Protein AF-A0A4R2J8W5-F1 (afdb_monomer_lite)

pLDDT: mean 81.78, std 15.82, range [38.53, 97.88]

Organism: NCBI:txid1213861

Radius of gyration: 22.5 Å; chains: 1; bounding box: 60×33×59 Å

Sequence (167 aa):
MAAKKSTPTNIDKRTSLSMDDLVGLESFDAALELMRTQGVDVVDITDVQDLLGDGFLFLQKDALVNIPMMLLDVKHTWSPSYDAPMVTVRAMTATHKRVKFVDFGTGIRSQLEMFEARAGRSPIGMVIPGLEASQYDVCNDCGRANCQDHADATVTRATTYRLKIGA

Foldseek 3Di:
DDDPDDDDDDPPDPPDDDPVLVVPDPDPVSVVVVCVVSVHDDDDPQRCCVPVNPNAAEDDQVVFAQFKKFWADWDWDADPVVRAIKIWTWIQTPVRHTHIYMDRDCAAVVVQVVCCVVVVDHSHRPIFSTKDKDKFWAFPVPRDGDDPPDPPTDIDIDIDIHGHDDD

Structure (mmCIF, N/CA/C/O backbone):
data_AF-A0A4R2J8W5-F1
#
_entry.id   AF-A0A4R2J8W5-F1
#
loop_
_atom_site.group_PDB
_atom_site.id
_atom_site.type_symbol
_atom_site.label_atom_id
_atom_site.label_alt_id
_atom_site.label_comp_id
_atom_site.label_asym_id
_atom_site.label_entity_id
_atom_site.label_seq_id
_atom_site.pdbx_PDB_ins_code
_atom_site.Cartn_x
_atom_site.Cartn_y
_atom_site.Cartn_z
_atom_site.occupancy
_atom_site.B_iso_or_equiv
_atom_site.auth_seq_id
_atom_site.auth_comp_id
_atom_site.auth_asym_id
_atom_site.auth_atom_id
_atom_site.pdbx_PDB_model_num
ATOM 1 N N . MET A 1 1 ? -32.823 3.880 22.185 1.00 46.78 1 MET A N 1
ATOM 2 C CA . MET A 1 1 ? -31.524 3.228 21.908 1.00 46.78 1 MET A CA 1
ATOM 3 C C . MET A 1 1 ? -30.520 3.760 22.916 1.00 46.78 1 MET A C 1
ATOM 5 O O . MET A 1 1 ? -30.283 4.959 22.934 1.00 46.78 1 MET A O 1
ATOM 9 N N . ALA A 1 2 ? -30.059 2.918 23.842 1.00 38.53 2 ALA A N 1
ATOM 10 C CA . ALA A 1 2 ? -29.204 3.339 24.948 1.00 38.53 2 ALA A CA 1
ATOM 11 C C . ALA A 1 2 ? -27.747 3.471 24.481 1.00 38.53 2 ALA A C 1
ATOM 13 O O . ALA A 1 2 ? -27.175 2.518 23.954 1.00 38.53 2 ALA A O 1
ATOM 14 N N . ALA A 1 3 ? -27.163 4.654 24.673 1.00 40.53 3 ALA A N 1
ATOM 15 C CA . ALA A 1 3 ? -25.745 4.901 24.457 1.00 40.53 3 ALA A CA 1
ATOM 16 C C . ALA A 1 3 ? -24.922 4.051 25.439 1.00 40.53 3 ALA A C 1
ATOM 18 O O . ALA A 1 3 ? -25.095 4.156 26.656 1.00 40.53 3 ALA A O 1
ATOM 19 N N . LYS A 1 4 ? -24.036 3.199 24.910 1.00 43.12 4 LYS A N 1
ATOM 20 C CA . LYS A 1 4 ? -23.029 2.494 25.708 1.00 43.12 4 LYS A CA 1
ATOM 21 C C . LYS A 1 4 ? -22.108 3.543 26.332 1.00 43.12 4 LYS A C 1
ATOM 23 O O . LYS A 1 4 ? -21.323 4.172 25.631 1.00 43.12 4 LYS A O 1
ATOM 28 N N . LYS A 1 5 ? -22.228 3.746 27.645 1.00 41.84 5 LYS A N 1
ATOM 29 C CA . LYS A 1 5 ? -21.245 4.493 28.434 1.00 41.84 5 LYS A CA 1
ATOM 30 C C . LYS A 1 5 ? -19.942 3.695 28.420 1.00 41.84 5 LYS A C 1
ATOM 32 O O . LYS A 1 5 ? -19.897 2.599 28.969 1.00 41.84 5 LYS A O 1
ATOM 37 N N . SER A 1 6 ? -18.917 4.227 27.763 1.00 44.78 6 SER A N 1
ATOM 38 C CA . SER A 1 6 ? -17.550 3.727 27.862 1.00 44.78 6 SER A CA 1
ATOM 39 C C . SER A 1 6 ? -17.050 3.980 29.281 1.00 44.78 6 SER A C 1
ATOM 41 O O . SER A 1 6 ? -16.922 5.130 29.706 1.00 44.78 6 SER A O 1
ATOM 43 N N . THR A 1 7 ? -16.822 2.909 30.031 1.00 42.62 7 THR A N 1
ATOM 44 C CA . THR A 1 7 ? -16.156 2.970 31.331 1.00 42.62 7 THR A CA 1
ATOM 45 C C . THR A 1 7 ? -14.751 3.553 31.134 1.00 42.62 7 THR A C 1
ATOM 47 O O . THR A 1 7 ? -14.051 3.095 30.231 1.00 42.62 7 THR A O 1
ATOM 50 N N . PRO A 1 8 ? -14.324 4.555 31.921 1.00 41.97 8 PRO A N 1
ATOM 51 C CA . PRO A 1 8 ? -12.968 5.076 31.833 1.00 41.97 8 PRO A CA 1
ATOM 52 C C . PRO A 1 8 ? -11.979 3.986 32.258 1.00 41.97 8 PRO A C 1
ATOM 54 O O . PRO A 1 8 ? -12.019 3.504 33.392 1.00 41.97 8 PRO A O 1
ATOM 57 N N . THR A 1 9 ? -11.117 3.573 31.330 1.00 44.97 9 THR A N 1
ATOM 58 C CA . THR A 1 9 ? -10.000 2.668 31.602 1.00 44.97 9 THR A CA 1
ATOM 59 C C . THR A 1 9 ? -9.078 3.338 32.614 1.00 44.97 9 THR A C 1
ATOM 61 O O . THR A 1 9 ? -8.647 4.472 32.425 1.00 44.97 9 THR A O 1
ATOM 64 N N . ASN A 1 10 ? -8.825 2.648 33.718 1.00 42.59 10 ASN A N 1
ATOM 65 C CA . ASN A 1 10 ? -8.013 3.118 34.830 1.00 42.59 10 ASN A CA 1
ATOM 66 C C . ASN A 1 10 ? -6.536 3.164 34.379 1.00 42.59 10 ASN A C 1
ATOM 68 O O . ASN A 1 10 ? -5.872 2.130 34.343 1.00 42.59 10 ASN A O 1
ATOM 72 N N . ILE A 1 11 ? -6.039 4.336 33.964 1.00 51.53 11 ILE A N 1
ATOM 73 C CA . ILE A 1 11 ? -4.669 4.551 33.447 1.00 51.53 11 ILE A CA 1
ATOM 74 C C . ILE A 1 11 ? -3.667 4.688 34.611 1.00 51.53 11 ILE A C 1
ATOM 76 O O . ILE A 1 11 ? -2.892 5.633 34.655 1.00 51.53 11 ILE A O 1
ATOM 80 N N . ASP A 1 12 ? -3.701 3.781 35.590 1.00 46.44 12 ASP A N 1
ATOM 81 C CA . ASP A 1 12 ? -2.852 3.888 36.792 1.00 46.44 12 ASP A CA 1
ATOM 82 C C . ASP A 1 12 ? -2.242 2.548 37.236 1.00 46.44 12 ASP A C 1
ATOM 84 O O . ASP A 1 12 ? -2.053 2.257 38.416 1.00 46.44 12 ASP A O 1
ATOM 88 N N . LYS A 1 13 ? -1.846 1.723 36.265 1.00 53.56 13 LYS A N 1
ATOM 89 C CA . LYS A 1 13 ? -0.785 0.731 36.468 1.00 53.56 13 LYS A CA 1
ATOM 90 C C . LYS A 1 13 ? 0.338 1.017 35.486 1.00 53.56 13 LYS A C 1
ATOM 92 O O . LYS A 1 13 ? 0.300 0.594 34.336 1.00 53.56 13 LYS A O 1
ATOM 97 N N . ARG A 1 14 ? 1.358 1.750 35.940 1.00 53.78 14 ARG A N 1
ATOM 98 C CA . ARG A 1 14 ? 2.657 1.735 35.264 1.00 53.78 14 ARG A CA 1
ATOM 99 C C . ARG A 1 14 ? 3.277 0.367 35.504 1.00 53.78 14 ARG A C 1
ATOM 101 O O . ARG A 1 14 ? 3.935 0.154 36.516 1.00 53.78 14 ARG A O 1
ATOM 108 N N . THR A 1 15 ? 3.043 -0.553 34.585 1.00 61.38 15 THR A N 1
ATOM 109 C CA . THR A 1 15 ? 3.808 -1.790 34.508 1.00 61.38 15 THR A CA 1
ATOM 110 C C . THR A 1 15 ? 5.224 -1.429 34.064 1.00 61.38 15 THR A C 1
ATOM 112 O O . THR A 1 15 ? 5.477 -1.228 32.879 1.00 61.38 15 THR A O 1
ATOM 115 N N . SER A 1 16 ? 6.143 -1.242 35.011 1.00 71.06 16 SER A N 1
ATOM 116 C CA . SER A 1 16 ? 7.559 -1.060 34.693 1.00 71.06 16 SER A CA 1
ATOM 117 C C . SER A 1 16 ? 8.225 -2.428 34.607 1.00 71.06 16 SER A C 1
ATOM 119 O O . SER A 1 16 ? 8.354 -3.103 35.626 1.00 71.06 16 SER A O 1
ATOM 121 N N . LEU A 1 17 ? 8.644 -2.823 33.407 1.00 79.19 17 LEU A N 1
ATOM 122 C CA . LEU A 1 17 ? 9.483 -4.005 33.213 1.00 79.19 17 LEU A CA 1
ATOM 123 C C . LEU A 1 17 ? 10.898 -3.682 33.693 1.00 79.19 17 LEU A C 1
ATOM 125 O O . LEU A 1 17 ? 11.438 -2.626 33.347 1.00 79.19 17 LEU A O 1
ATOM 129 N N . SER A 1 18 ? 11.486 -4.557 34.507 1.00 83.25 18 SER A N 1
ATOM 130 C CA . SER A 1 18 ? 12.888 -4.413 34.889 1.00 83.25 18 SER A CA 1
ATOM 131 C C . SER A 1 18 ? 13.794 -4.805 33.722 1.00 83.25 18 SER A C 1
ATOM 133 O O . SER A 1 18 ? 13.383 -5.511 32.801 1.00 83.25 18 SER A O 1
ATOM 135 N N . MET A 1 19 ? 15.047 -4.348 33.746 1.00 79.44 19 MET A N 1
ATOM 136 C CA . MET A 1 19 ? 15.993 -4.723 32.695 1.00 79.44 19 MET A CA 1
ATOM 137 C C . MET A 1 19 ? 16.304 -6.228 32.718 1.00 79.44 19 MET A C 1
ATOM 139 O O . MET A 1 19 ? 16.518 -6.817 31.662 1.00 79.44 19 MET A O 1
ATOM 143 N N . ASP A 1 20 ? 16.245 -6.857 33.893 1.00 84.31 20 ASP A N 1
ATOM 144 C CA . ASP A 1 20 ? 16.441 -8.300 34.051 1.00 84.31 20 ASP A CA 1
ATOM 145 C C . ASP A 1 20 ? 15.300 -9.099 33.398 1.00 84.31 20 ASP A C 1
ATOM 147 O O . ASP A 1 20 ? 15.562 -10.091 32.717 1.00 84.31 20 ASP A O 1
ATOM 151 N N . ASP A 1 21 ? 14.052 -8.620 33.507 1.00 81.75 21 ASP A N 1
ATOM 152 C CA . ASP A 1 21 ? 12.894 -9.232 32.833 1.00 81.75 21 ASP A CA 1
ATOM 153 C C . ASP A 1 21 ? 13.056 -9.214 31.307 1.00 81.75 21 ASP A C 1
ATOM 155 O O . ASP A 1 21 ? 12.656 -10.153 30.623 1.00 81.75 21 ASP A O 1
ATOM 159 N N . LEU A 1 22 ? 13.651 -8.144 30.769 1.00 83.69 22 LEU A N 1
ATOM 160 C CA . LEU A 1 22 ? 13.863 -7.971 29.332 1.00 83.69 22 LEU A CA 1
ATOM 161 C C . LEU A 1 22 ? 15.034 -8.805 28.807 1.00 83.69 22 LEU A C 1
ATOM 163 O O . LEU A 1 22 ? 14.952 -9.338 27.703 1.00 83.69 22 LEU A O 1
ATOM 167 N N . VAL A 1 23 ? 16.114 -8.930 29.583 1.00 86.75 23 VAL A N 1
ATOM 168 C CA . VAL A 1 23 ? 17.285 -9.747 29.219 1.00 86.75 23 VAL A CA 1
ATOM 169 C C . VAL A 1 23 ? 16.922 -11.234 29.139 1.00 86.75 23 VAL A C 1
ATOM 171 O O . VAL A 1 23 ? 17.507 -11.954 28.335 1.00 86.75 23 VAL A O 1
ATOM 174 N N . GLY A 1 24 ? 15.930 -11.687 29.912 1.00 81.38 24 GLY A N 1
ATOM 175 C CA . GLY A 1 24 ? 15.424 -13.064 29.881 1.00 81.38 24 GLY A CA 1
ATOM 176 C C . GLY A 1 24 ? 14.479 -13.402 28.718 1.00 81.38 24 GLY A C 1
ATOM 177 O O . GLY A 1 24 ? 14.008 -14.536 28.634 1.00 81.38 24 GLY A O 1
ATOM 178 N N . LEU A 1 25 ? 14.163 -12.456 27.826 1.00 87.94 25 LEU A N 1
ATOM 179 C CA . LEU A 1 25 ? 13.259 -12.699 26.699 1.00 87.94 25 LEU A CA 1
ATOM 180 C C . LEU A 1 25 ? 13.987 -13.370 25.530 1.00 87.94 25 LEU A C 1
ATOM 182 O O . LEU A 1 25 ? 14.552 -12.713 24.660 1.00 87.94 25 LEU A O 1
ATOM 186 N N . GLU A 1 26 ? 13.916 -14.696 25.480 1.00 89.38 26 GLU A N 1
ATOM 187 C CA . GLU A 1 26 ? 14.539 -15.496 24.414 1.00 89.38 26 GLU A CA 1
ATOM 188 C C . GLU A 1 26 ? 13.611 -15.754 23.214 1.00 89.38 26 GLU A C 1
ATOM 190 O O . GLU A 1 26 ? 14.048 -16.247 22.173 1.00 89.38 26 GLU A O 1
ATOM 195 N N . SER A 1 27 ? 12.316 -15.442 23.334 1.00 89.88 27 SER A N 1
ATOM 196 C CA . SER A 1 27 ? 11.330 -15.695 22.281 1.00 89.88 27 SER A CA 1
ATOM 197 C C . SER A 1 27 ? 10.121 -14.763 22.352 1.00 89.88 27 SER A C 1
ATOM 199 O O . SER A 1 27 ? 9.848 -14.117 23.365 1.00 89.88 27 SER A O 1
ATOM 201 N N . PHE A 1 28 ? 9.363 -14.722 21.255 1.00 87.44 28 PHE A N 1
ATOM 202 C CA . PHE A 1 28 ? 8.098 -13.993 21.191 1.00 87.44 28 PHE A CA 1
ATOM 203 C C . PHE A 1 28 ? 7.069 -14.532 22.196 1.00 87.44 28 PHE A C 1
ATOM 205 O O . PHE A 1 28 ? 6.410 -13.750 22.877 1.00 87.44 28 PHE A O 1
ATOM 212 N N . ASP A 1 29 ? 6.981 -15.856 22.347 1.00 88.75 29 ASP A N 1
ATOM 213 C CA . ASP A 1 29 ? 6.069 -16.484 23.306 1.00 88.75 29 ASP A CA 1
ATOM 214 C C . ASP A 1 29 ? 6.446 -16.144 24.754 1.00 88.75 29 ASP A C 1
ATOM 216 O O . ASP A 1 29 ? 5.563 -15.870 25.566 1.00 88.75 29 ASP A O 1
ATOM 220 N N . ALA A 1 30 ? 7.747 -16.069 25.068 1.00 88.44 30 ALA A N 1
ATOM 221 C CA . ALA A 1 30 ? 8.222 -15.618 26.377 1.00 88.44 30 ALA A CA 1
ATOM 222 C C . ALA A 1 30 ? 7.834 -14.155 26.649 1.00 88.44 30 ALA A C 1
ATOM 224 O O . ALA A 1 30 ? 7.416 -13.821 27.757 1.00 88.44 30 ALA A O 1
ATOM 225 N N . ALA A 1 31 ? 7.903 -13.291 25.632 1.00 87.94 31 ALA A N 1
ATOM 226 C CA . ALA A 1 31 ? 7.477 -11.898 25.749 1.00 87.94 31 ALA A CA 1
ATOM 227 C C . ALA A 1 31 ? 5.961 -11.775 25.959 1.00 87.94 31 ALA A C 1
ATOM 229 O O . ALA A 1 31 ? 5.523 -11.008 26.815 1.00 87.94 31 ALA A O 1
ATOM 230 N N . LEU A 1 32 ? 5.157 -12.552 25.225 1.00 87.00 32 LEU A N 1
ATOM 231 C CA . LEU A 1 32 ? 3.704 -12.594 25.410 1.00 87.00 32 LEU A CA 1
ATOM 232 C C . LEU A 1 32 ? 3.329 -13.061 26.814 1.00 87.00 32 LEU A C 1
ATOM 234 O O . LEU A 1 32 ? 2.451 -12.473 27.444 1.00 87.00 32 LEU A O 1
ATOM 238 N N . GLU A 1 33 ? 3.996 -14.098 27.312 1.00 86.56 33 GLU A N 1
ATOM 239 C CA . GLU A 1 33 ? 3.735 -14.622 28.646 1.00 86.56 33 GLU A CA 1
ATOM 240 C C . GLU A 1 33 ? 4.163 -13.631 29.735 1.00 86.56 33 GLU A C 1
ATOM 242 O O . GLU A 1 33 ? 3.406 -13.382 30.674 1.00 86.56 33 GLU A O 1
ATOM 247 N N . LEU A 1 34 ? 5.305 -12.954 29.567 1.00 88.38 34 LEU A N 1
ATOM 248 C CA . LEU A 1 34 ? 5.707 -11.854 30.444 1.00 88.38 34 LEU A CA 1
ATOM 249 C C . LEU A 1 34 ? 4.649 -10.738 30.460 1.00 88.38 34 LEU A C 1
ATOM 251 O O . LEU A 1 34 ? 4.259 -10.286 31.532 1.00 88.38 34 LEU A O 1
ATOM 255 N N . MET A 1 35 ? 4.112 -10.330 29.307 1.00 87.69 35 MET A N 1
ATOM 256 C CA . MET A 1 35 ? 3.066 -9.297 29.268 1.00 87.69 35 MET A CA 1
ATOM 257 C C . MET A 1 35 ? 1.785 -9.752 29.983 1.00 87.69 35 MET A C 1
ATOM 259 O O . MET A 1 35 ? 1.214 -8.992 30.769 1.00 87.69 35 MET A O 1
ATOM 263 N N . ARG A 1 36 ? 1.372 -11.013 29.796 1.00 84.19 36 ARG A N 1
ATOM 264 C CA . ARG A 1 36 ? 0.207 -11.591 30.489 1.00 84.19 36 ARG A CA 1
ATOM 265 C C . ARG A 1 36 ? 0.388 -11.638 32.002 1.00 84.19 36 ARG A C 1
ATOM 267 O O . ARG A 1 36 ? -0.524 -11.243 32.726 1.00 84.19 36 ARG A O 1
ATOM 274 N N . THR A 1 37 ? 1.548 -12.081 32.494 1.00 84.25 37 THR A N 1
ATOM 275 C CA . THR A 1 37 ? 1.834 -12.137 33.945 1.00 84.25 37 THR A CA 1
ATOM 276 C C . THR A 1 37 ? 1.811 -10.757 34.599 1.00 84.25 37 THR A C 1
ATOM 278 O O . THR A 1 37 ? 1.458 -10.629 35.771 1.00 84.25 37 THR A O 1
ATOM 281 N N . GLN A 1 38 ? 2.094 -9.710 33.827 1.00 84.38 38 GLN A N 1
ATOM 282 C CA . GLN A 1 38 ? 2.013 -8.322 34.265 1.00 84.38 38 GLN A CA 1
ATOM 283 C C . GLN A 1 38 ? 0.604 -7.711 34.151 1.00 84.38 38 GLN A C 1
ATOM 285 O O . GLN A 1 38 ? 0.405 -6.532 34.459 1.00 84.38 38 GLN A O 1
ATOM 290 N N . GLY A 1 39 ? -0.390 -8.493 33.716 1.00 79.06 39 GLY A N 1
ATOM 291 C CA . GLY A 1 39 ? -1.756 -8.023 33.494 1.00 79.06 39 GLY A CA 1
ATOM 292 C C . GLY A 1 39 ? -1.860 -6.991 32.371 1.00 79.06 39 GLY A C 1
ATOM 293 O O . GLY A 1 39 ? -2.747 -6.140 32.414 1.00 79.06 39 GLY A O 1
ATOM 294 N N . VAL A 1 40 ? -0.930 -7.027 31.411 1.00 81.00 40 VAL A N 1
ATOM 295 C CA . VAL A 1 40 ? -0.974 -6.204 30.203 1.00 81.00 40 VAL A CA 1
ATOM 296 C C . VAL A 1 40 ? -1.754 -6.969 29.142 1.00 81.00 40 VAL A C 1
ATOM 298 O O . VAL A 1 40 ? -1.327 -8.031 28.685 1.00 81.00 40 VAL A O 1
ATOM 301 N N . ASP A 1 41 ? -2.896 -6.414 28.740 1.00 78.44 41 ASP A N 1
ATOM 302 C CA . ASP A 1 41 ? -3.657 -6.942 27.614 1.00 78.44 41 ASP A CA 1
ATOM 303 C C . ASP A 1 41 ? -2.859 -6.740 26.321 1.00 78.44 41 ASP A C 1
ATOM 305 O O . ASP A 1 41 ? -2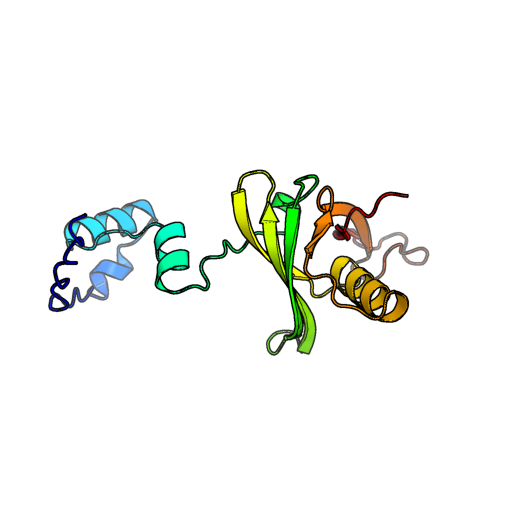.465 -5.625 25.968 1.00 78.44 41 ASP A O 1
ATOM 309 N N . VAL A 1 42 ? -2.613 -7.837 25.605 1.00 77.88 42 VAL A N 1
ATOM 310 C CA . VAL A 1 42 ? -1.977 -7.790 24.288 1.00 77.88 42 VAL A CA 1
ATOM 311 C C . VAL A 1 42 ? -3.029 -7.340 23.283 1.00 77.88 42 VAL A C 1
ATOM 313 O O . VAL A 1 42 ? -4.007 -8.043 23.038 1.00 77.88 42 VAL A O 1
ATOM 316 N N . VAL A 1 43 ? -2.831 -6.150 22.726 1.00 73.94 43 VAL A N 1
ATOM 317 C CA . VAL A 1 43 ? -3.749 -5.544 21.758 1.00 73.94 43 VAL A CA 1
ATOM 318 C C . VAL A 1 43 ? -3.461 -6.104 20.365 1.00 73.94 43 VAL A C 1
ATOM 320 O O . VAL A 1 43 ? -2.301 -6.178 19.954 1.00 73.94 43 VAL A O 1
ATOM 323 N N . ASP A 1 44 ? -4.507 -6.488 19.631 1.00 74.94 44 ASP A N 1
ATOM 324 C CA . ASP A 1 44 ? -4.364 -6.933 18.246 1.00 74.94 44 ASP A CA 1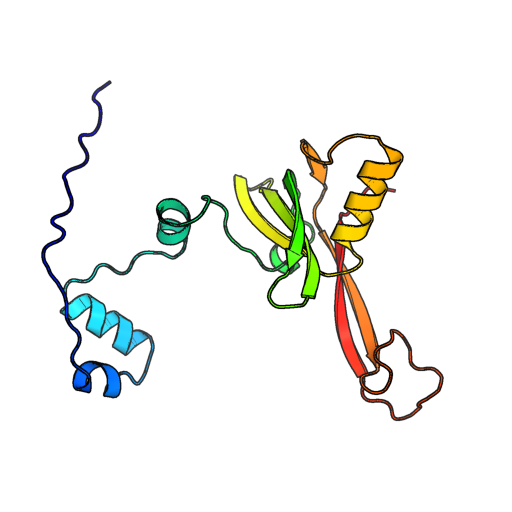
ATOM 325 C C . ASP A 1 44 ? -3.898 -5.775 17.350 1.00 74.94 44 ASP A C 1
ATOM 327 O O . ASP A 1 44 ? -4.252 -4.611 17.557 1.00 74.94 44 ASP A O 1
ATOM 331 N N . ILE A 1 45 ? -3.108 -6.077 16.319 1.00 71.06 45 ILE A N 1
ATOM 332 C CA . ILE A 1 45 ? -2.600 -5.051 15.399 1.00 71.06 45 ILE A CA 1
ATOM 333 C C . ILE A 1 45 ? -3.728 -4.271 14.710 1.00 71.06 45 ILE A C 1
ATOM 335 O O . ILE A 1 45 ? -3.565 -3.087 14.411 1.00 71.06 45 ILE A O 1
ATOM 339 N N . THR A 1 46 ? -4.876 -4.912 14.491 1.00 65.94 46 THR A N 1
ATOM 340 C CA . THR A 1 46 ? -6.075 -4.298 13.917 1.00 65.94 46 THR A CA 1
ATOM 341 C C . THR A 1 46 ? -6.655 -3.255 14.871 1.00 65.94 46 THR A C 1
ATOM 343 O O . THR A 1 46 ? -6.942 -2.136 14.451 1.00 65.94 46 THR A O 1
ATOM 346 N N . ASP A 1 47 ? -6.720 -3.570 16.167 1.00 68.69 47 ASP A N 1
ATOM 347 C CA . ASP A 1 47 ? -7.188 -2.642 17.201 1.00 68.69 47 ASP A CA 1
ATOM 348 C C . ASP A 1 47 ? -6.218 -1.463 17.370 1.00 68.69 47 ASP A C 1
ATOM 350 O O . ASP A 1 47 ? -6.646 -0.316 17.499 1.00 68.69 47 ASP A O 1
ATOM 354 N N . VAL A 1 48 ? -4.902 -1.703 17.296 1.00 70.12 48 VAL A N 1
ATOM 355 C CA . VAL A 1 48 ? -3.892 -0.628 17.308 1.00 70.12 48 VAL A CA 1
ATOM 356 C C . VAL A 1 48 ? -4.065 0.308 16.108 1.00 70.12 48 VAL A C 1
ATOM 358 O O . VAL A 1 48 ? -3.973 1.527 16.257 1.00 70.12 48 VAL A O 1
ATOM 361 N N . GLN A 1 49 ? -4.330 -0.229 14.916 1.00 67.56 49 GLN A N 1
ATOM 362 C CA . GLN A 1 49 ? -4.550 0.574 13.708 1.00 67.56 49 GLN A CA 1
ATOM 363 C C . GLN A 1 49 ? -5.853 1.371 13.744 1.00 67.56 49 GLN A C 1
ATOM 365 O O . GLN A 1 49 ? -5.889 2.486 13.220 1.00 67.56 49 GLN A O 1
ATOM 370 N N . ASP A 1 50 ? -6.899 0.830 14.361 1.00 66.25 50 ASP A N 1
ATOM 371 C CA . ASP A 1 50 ? -8.163 1.540 14.542 1.00 66.25 50 ASP A CA 1
ATOM 372 C C . ASP A 1 50 ? -8.082 2.604 15.654 1.00 66.25 50 ASP A C 1
ATOM 374 O O . ASP A 1 50 ? -8.722 3.648 15.537 1.00 66.25 50 ASP A O 1
ATOM 378 N N . LEU A 1 51 ? -7.283 2.383 16.707 1.00 63.53 51 LEU A N 1
ATOM 379 C CA . LEU A 1 51 ? -7.157 3.305 17.847 1.00 63.53 51 LEU A CA 1
ATOM 380 C C . LEU A 1 51 ? -6.109 4.408 17.651 1.00 63.53 51 LEU A C 1
ATOM 382 O O . LEU A 1 51 ? -6.341 5.550 18.047 1.00 63.53 51 LEU A O 1
ATOM 386 N N . LEU A 1 52 ? -4.945 4.073 17.093 1.00 70.00 52 LEU A N 1
ATOM 387 C CA . LEU A 1 52 ? -3.807 4.990 16.936 1.00 70.00 52 LEU A CA 1
ATOM 388 C C . LEU A 1 52 ? -3.516 5.335 15.470 1.00 70.00 52 LEU A C 1
ATOM 390 O O . LEU A 1 52 ? -2.804 6.302 15.194 1.00 70.00 52 LEU A O 1
ATOM 394 N N . GLY A 1 53 ? -4.028 4.538 14.531 1.00 71.44 53 GLY A N 1
ATOM 395 C CA . GLY A 1 53 ? -3.863 4.751 13.098 1.00 71.44 53 GLY A CA 1
ATOM 396 C C . GLY A 1 53 ? -4.996 5.566 12.472 1.00 71.44 53 GLY A C 1
ATOM 397 O O . GLY A 1 53 ? -5.832 6.164 13.141 1.00 71.44 53 GLY A O 1
ATOM 398 N N . ASP A 1 54 ? -5.024 5.596 11.141 1.00 83.19 54 ASP A N 1
ATOM 399 C CA . ASP A 1 54 ? -6.104 6.216 10.364 1.00 83.19 54 ASP A CA 1
ATOM 400 C C . ASP A 1 54 ? -7.265 5.239 10.074 1.00 83.19 54 ASP A C 1
ATOM 402 O O . ASP A 1 54 ? -8.143 5.549 9.268 1.00 83.19 54 ASP A O 1
ATOM 406 N N . GLY A 1 55 ? -7.279 4.060 10.713 1.00 85.44 55 GLY A N 1
ATOM 407 C CA . GLY A 1 55 ? -8.251 2.989 10.472 1.00 85.44 55 GLY A CA 1
ATOM 408 C C . GLY A 1 55 ? -8.051 2.235 9.149 1.00 85.44 55 GLY A C 1
ATOM 409 O O . GLY A 1 55 ? -8.962 1.538 8.695 1.00 85.44 55 GLY A O 1
ATOM 410 N N . PHE A 1 56 ? -6.895 2.389 8.491 1.00 89.94 56 PHE A N 1
ATOM 411 C CA . PHE A 1 56 ? -6.535 1.641 7.286 1.00 89.94 56 PHE A CA 1
ATOM 412 C C . PHE A 1 56 ? -5.400 0.659 7.567 1.00 89.94 56 PHE A C 1
ATOM 414 O O . PHE A 1 56 ? -4.338 1.031 8.067 1.00 89.94 56 PHE A O 1
ATOM 421 N N . LEU A 1 57 ? -5.593 -0.589 7.142 1.00 89.81 57 LEU A N 1
ATOM 422 C CA . LEU A 1 57 ? -4.580 -1.628 7.250 1.00 89.81 57 LEU A CA 1
ATOM 423 C C . LEU A 1 57 ? -3.462 -1.377 6.241 1.00 89.81 57 LEU A C 1
ATOM 425 O O . LEU A 1 57 ? -3.690 -1.410 5.028 1.00 89.81 57 LEU A O 1
ATOM 429 N N . PHE A 1 58 ? -2.248 -1.140 6.735 1.00 90.56 58 PHE A N 1
ATOM 430 C CA . PHE A 1 58 ? -1.080 -1.042 5.869 1.00 90.56 58 PHE A CA 1
ATOM 431 C C . PHE A 1 58 ? -0.749 -2.419 5.289 1.00 90.56 58 PHE A C 1
ATOM 433 O O . PHE A 1 58 ? -0.460 -3.354 6.035 1.00 90.56 58 PHE A O 1
ATOM 440 N N . LEU A 1 59 ? -0.786 -2.544 3.964 1.00 91.62 59 LEU A N 1
ATOM 441 C CA . LEU A 1 59 ? -0.503 -3.790 3.259 1.00 91.62 59 LEU A CA 1
ATOM 442 C C . LEU A 1 59 ? 0.645 -3.623 2.270 1.00 91.62 59 LEU A C 1
ATOM 444 O O . LEU A 1 59 ? 0.772 -2.605 1.586 1.00 91.62 59 LEU A O 1
ATOM 448 N N . GLN A 1 60 ? 1.440 -4.685 2.149 1.00 91.56 60 GLN A N 1
ATOM 449 C CA . GLN A 1 60 ? 2.355 -4.847 1.025 1.00 91.56 60 GLN A CA 1
ATOM 450 C C . GLN A 1 60 ? 1.557 -5.030 -0.269 1.00 91.56 60 GLN A C 1
ATOM 452 O O . GLN A 1 60 ? 0.503 -5.670 -0.275 1.00 91.56 60 GLN A O 1
ATOM 457 N N . LYS A 1 61 ? 2.067 -4.484 -1.378 1.00 93.19 61 LYS A N 1
ATOM 458 C CA . LYS A 1 61 ? 1.350 -4.461 -2.667 1.00 93.19 61 LYS A CA 1
ATOM 459 C C . LYS A 1 61 ? 1.036 -5.859 -3.215 1.00 93.19 61 LYS A C 1
ATOM 461 O O . LYS A 1 61 ? 0.010 -6.020 -3.867 1.00 93.19 61 LYS A O 1
ATOM 466 N N . ASP A 1 62 ? 1.834 -6.877 -2.890 1.00 93.75 62 ASP A N 1
ATOM 467 C CA . ASP A 1 62 ? 1.547 -8.275 -3.256 1.00 93.75 62 ASP A CA 1
ATOM 468 C C . ASP A 1 62 ? 0.183 -8.761 -2.771 1.00 93.75 62 ASP A C 1
ATOM 470 O O . ASP A 1 62 ? -0.542 -9.429 -3.505 1.00 93.75 62 ASP A O 1
ATOM 474 N N . ALA A 1 63 ? -0.209 -8.365 -1.558 1.00 93.62 63 ALA A N 1
ATOM 475 C CA . ALA A 1 63 ? -1.483 -8.759 -0.966 1.00 93.62 63 ALA A CA 1
ATOM 476 C C . ALA A 1 63 ? -2.694 -8.125 -1.668 1.00 93.62 63 ALA A C 1
ATOM 478 O O . ALA A 1 63 ? -3.826 -8.414 -1.300 1.00 93.62 63 ALA A O 1
ATOM 479 N N . LEU A 1 64 ? -2.468 -7.237 -2.638 1.00 94.62 64 LEU A N 1
ATOM 480 C CA . LEU A 1 64 ? -3.481 -6.471 -3.359 1.00 94.62 64 LEU A CA 1
ATOM 481 C C . LEU A 1 64 ? -3.551 -6.839 -4.853 1.00 94.62 64 LEU A C 1
ATOM 483 O O . LEU A 1 64 ? -4.349 -6.270 -5.608 1.00 94.62 64 LEU A O 1
ATOM 487 N N . VAL A 1 65 ? -2.731 -7.796 -5.297 1.00 95.31 65 VAL A N 1
ATOM 488 C CA . VAL A 1 65 ? -2.730 -8.299 -6.674 1.00 95.31 65 VAL A CA 1
ATOM 489 C C . VAL A 1 65 ? -4.040 -9.029 -6.965 1.00 95.31 65 VAL A C 1
ATOM 491 O O . VAL A 1 65 ? -4.454 -9.906 -6.214 1.00 95.31 65 VAL A O 1
ATOM 494 N N . ASN A 1 66 ? -4.699 -8.664 -8.070 1.00 95.12 66 ASN A N 1
ATOM 495 C CA . ASN A 1 66 ? -6.013 -9.188 -8.474 1.00 95.12 66 ASN A CA 1
ATOM 496 C C . ASN A 1 66 ? -7.127 -9.062 -7.412 1.00 95.12 66 ASN A C 1
ATOM 498 O O . ASN A 1 66 ? -8.112 -9.797 -7.475 1.00 95.12 66 ASN A O 1
ATOM 502 N N . ILE A 1 67 ? -7.001 -8.139 -6.453 1.00 96.00 67 ILE A N 1
ATOM 503 C CA . ILE A 1 67 ? -8.076 -7.824 -5.507 1.00 96.00 67 ILE A CA 1
ATOM 504 C C . ILE A 1 67 ? -8.790 -6.558 -5.977 1.00 96.00 67 ILE A C 1
ATOM 506 O O . ILE A 1 67 ? -8.198 -5.482 -5.891 1.00 96.00 67 ILE A O 1
ATOM 510 N N . PRO A 1 68 ? -10.056 -6.630 -6.423 1.00 97.12 68 PRO A N 1
ATOM 511 C CA . PRO A 1 68 ? -10.786 -5.438 -6.823 1.00 97.12 68 PRO A CA 1
ATOM 512 C C . PRO A 1 68 ? -10.907 -4.446 -5.668 1.00 97.12 68 PRO A C 1
ATOM 514 O O . PRO A 1 68 ? -11.146 -4.837 -4.521 1.00 97.12 68 PRO A O 1
ATOM 517 N N . MET A 1 69 ? -10.744 -3.159 -5.963 1.00 97.62 69 MET A N 1
ATOM 518 C CA . MET A 1 69 ? -10.802 -2.102 -4.956 1.00 97.62 69 MET A CA 1
ATOM 519 C C . MET A 1 69 ? -11.228 -0.759 -5.549 1.00 97.62 69 MET A C 1
ATOM 521 O O . MET A 1 69 ? -11.061 -0.505 -6.741 1.00 97.62 69 MET A O 1
ATOM 525 N N . MET A 1 70 ? -11.758 0.110 -4.695 1.00 97.88 70 MET A N 1
ATOM 526 C CA . MET A 1 70 ? -12.045 1.509 -4.997 1.00 97.88 70 MET A CA 1
ATOM 527 C C . MET A 1 70 ? -11.040 2.405 -4.280 1.00 97.88 70 MET A C 1
ATOM 529 O O . MET A 1 70 ? -10.820 2.245 -3.077 1.00 97.88 70 MET A O 1
ATOM 533 N N . LEU A 1 71 ? -10.456 3.362 -4.998 1.00 97.44 71 LEU A N 1
ATOM 534 C CA . LEU A 1 71 ? -9.545 4.345 -4.419 1.00 97.44 71 LEU A CA 1
ATOM 535 C C . LEU A 1 71 ? -10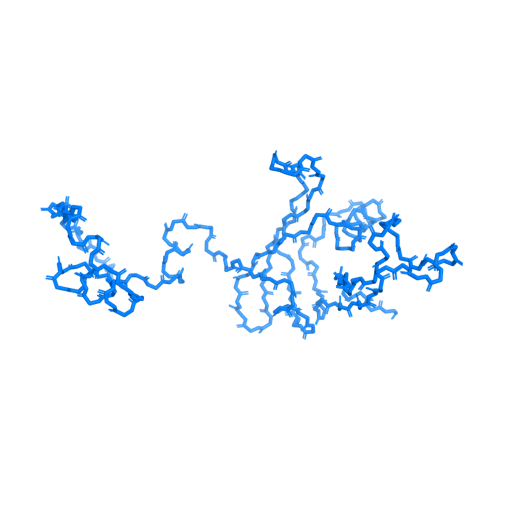.348 5.395 -3.642 1.00 97.44 71 LEU A C 1
ATOM 537 O O . LEU A 1 71 ? -11.238 6.035 -4.197 1.00 97.44 71 LEU A O 1
ATOM 541 N N . LEU A 1 72 ? -10.041 5.564 -2.360 1.00 97.56 72 LEU A N 1
ATOM 542 C CA . LEU A 1 72 ? -10.727 6.502 -1.465 1.00 97.56 72 LEU A CA 1
ATOM 543 C C . LEU A 1 72 ? -9.933 7.791 -1.258 1.00 97.56 72 LEU A C 1
ATOM 545 O O . LEU A 1 72 ? -10.522 8.852 -1.089 1.00 97.56 72 LEU A O 1
ATOM 549 N N . ASP A 1 73 ? -8.608 7.690 -1.270 1.00 97.38 73 ASP A N 1
ATOM 550 C CA . ASP A 1 73 ? -7.698 8.823 -1.158 1.00 97.38 73 ASP A CA 1
ATOM 551 C C . ASP A 1 73 ? -6.386 8.497 -1.875 1.00 97.38 73 ASP A C 1
ATOM 553 O O . ASP A 1 73 ? -5.889 7.366 -1.812 1.00 97.38 73 ASP A O 1
ATOM 557 N N . VAL A 1 74 ? -5.834 9.494 -2.559 1.00 96.69 74 VAL A N 1
ATOM 558 C CA . VAL A 1 74 ? -4.572 9.408 -3.292 1.00 96.69 74 VAL A CA 1
ATOM 559 C C . VAL A 1 74 ? -3.781 10.665 -2.984 1.00 96.69 74 VAL A C 1
ATOM 561 O O . VAL A 1 74 ? -4.179 11.770 -3.348 1.00 96.69 74 VAL A O 1
ATOM 564 N N . LYS A 1 75 ? -2.647 10.495 -2.305 1.00 95.31 75 LYS A N 1
ATOM 565 C CA . LYS A 1 75 ? -1.813 11.610 -1.867 1.00 95.31 75 LYS A CA 1
ATOM 566 C C . LYS A 1 75 ? -0.407 11.484 -2.429 1.00 95.31 75 LYS A C 1
ATOM 568 O O . LYS A 1 75 ? 0.358 10.617 -2.006 1.00 95.31 75 LYS A O 1
ATOM 573 N N . HIS A 1 76 ? -0.066 12.391 -3.335 1.00 94.62 76 HIS A N 1
ATOM 574 C CA . HIS A 1 76 ? 1.297 12.580 -3.820 1.00 94.62 76 HIS A CA 1
ATOM 575 C C . HIS A 1 76 ? 2.088 13.366 -2.770 1.00 94.62 76 HIS A C 1
ATOM 577 O O . HIS A 1 76 ? 1.653 14.416 -2.296 1.00 94.62 76 HIS A O 1
ATOM 583 N N . THR A 1 77 ? 3.229 12.834 -2.351 1.00 93.62 77 THR A N 1
ATOM 584 C CA . THR A 1 77 ? 4.080 13.422 -1.308 1.00 93.62 77 THR A CA 1
ATOM 585 C C . THR A 1 77 ? 5.545 13.151 -1.601 1.00 93.62 77 THR A C 1
ATOM 587 O O . THR A 1 77 ? 5.873 12.244 -2.360 1.00 93.62 77 THR A O 1
ATOM 590 N N . TRP A 1 78 ? 6.432 13.899 -0.958 1.00 92.44 78 TRP A N 1
ATOM 591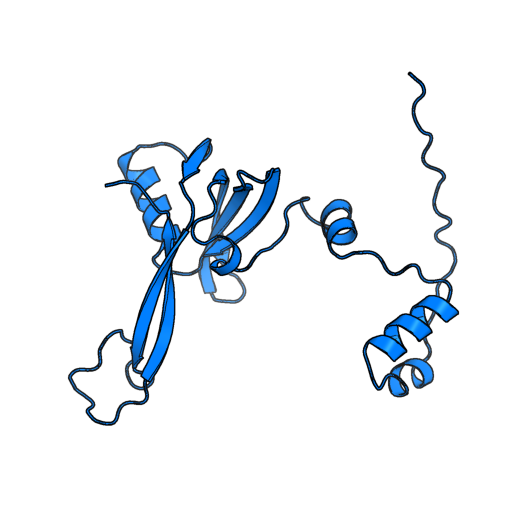 C CA . TRP A 1 78 ? 7.847 13.557 -0.910 1.00 92.44 78 TRP A CA 1
ATOM 592 C C . TRP A 1 78 ? 8.121 12.675 0.306 1.00 92.44 78 TRP A C 1
ATOM 594 O O . TRP A 1 78 ? 7.633 12.970 1.399 1.00 92.44 78 TRP A O 1
ATOM 604 N N . SER A 1 79 ? 8.872 11.591 0.130 1.00 88.38 79 SER A N 1
ATOM 605 C CA . SER A 1 79 ? 9.331 10.766 1.241 1.00 88.38 79 SER A CA 1
ATOM 606 C C . SER A 1 79 ? 10.532 11.421 1.915 1.00 88.38 79 SER A C 1
ATOM 608 O O . SER A 1 79 ? 11.571 11.548 1.272 1.00 88.38 79 SER A O 1
ATOM 610 N N . PRO A 1 80 ? 10.453 11.773 3.209 1.00 82.81 80 PRO A N 1
ATOM 611 C CA . PRO A 1 80 ? 11.605 12.321 3.922 1.00 82.81 80 PRO A CA 1
ATOM 612 C C . PRO A 1 80 ? 12.727 11.291 4.096 1.00 82.81 80 PRO A C 1
ATOM 614 O O . PRO A 1 80 ? 13.896 11.650 4.118 1.00 82.81 80 PRO A O 1
ATOM 617 N N . SER A 1 81 ? 12.372 10.009 4.229 1.00 86.25 81 SER A N 1
ATOM 618 C CA . SER A 1 81 ? 13.323 8.932 4.523 1.00 86.25 81 SER A CA 1
ATOM 619 C C . SER A 1 81 ? 14.132 8.489 3.307 1.00 86.25 81 SER A C 1
ATOM 621 O O . SER A 1 81 ? 15.270 8.064 3.465 1.00 86.25 81 SER A O 1
ATOM 623 N N . TYR A 1 82 ? 13.542 8.568 2.113 1.00 83.31 82 TYR A N 1
ATOM 624 C CA . TYR A 1 82 ? 14.166 8.105 0.869 1.00 83.31 82 TYR A CA 1
ATOM 625 C C . TYR A 1 82 ? 14.483 9.238 -0.109 1.00 83.31 82 TYR A C 1
ATOM 627 O O . TYR A 1 82 ? 14.956 8.960 -1.204 1.00 83.31 82 TYR A O 1
ATOM 635 N N . ASP A 1 83 ? 14.188 10.484 0.273 1.00 88.31 83 ASP A N 1
ATOM 636 C CA . ASP A 1 83 ? 14.337 11.680 -0.561 1.00 88.31 83 ASP A CA 1
ATOM 637 C C . ASP A 1 83 ? 13.788 11.489 -1.988 1.00 88.31 83 ASP A C 1
ATOM 639 O O . ASP A 1 83 ? 14.439 11.769 -2.992 1.00 88.31 83 ASP A O 1
ATOM 643 N N . ALA A 1 84 ? 12.581 10.924 -2.078 1.00 88.81 84 ALA A N 1
ATOM 644 C CA . ALA A 1 84 ? 11.985 10.506 -3.342 1.00 88.81 84 ALA A CA 1
ATOM 645 C C . ALA A 1 84 ? 10.475 10.776 -3.379 1.00 88.81 84 ALA A C 1
ATOM 647 O O . ALA A 1 84 ? 9.802 10.678 -2.344 1.00 88.81 84 ALA A O 1
ATOM 648 N N . PRO A 1 85 ? 9.899 11.067 -4.560 1.00 92.44 85 PRO A N 1
ATOM 649 C CA . PRO A 1 85 ? 8.461 11.222 -4.700 1.00 92.44 85 PRO A CA 1
ATOM 650 C C . PRO A 1 85 ? 7.761 9.882 -4.462 1.00 92.44 85 PRO A C 1
ATOM 652 O O . PRO A 1 85 ? 8.182 8.834 -4.947 1.00 92.44 85 PRO A O 1
ATOM 655 N N . MET A 1 86 ? 6.650 9.926 -3.741 1.00 94.31 86 MET A N 1
ATOM 656 C CA . MET A 1 86 ? 5.832 8.761 -3.441 1.00 94.31 86 MET A CA 1
ATOM 657 C C . MET A 1 86 ? 4.349 9.098 -3.541 1.00 94.31 86 MET A C 1
ATOM 659 O O . MET A 1 86 ? 3.935 10.242 -3.343 1.00 94.31 86 MET A O 1
ATOM 663 N N . VAL A 1 87 ? 3.534 8.079 -3.777 1.00 95.31 87 VAL A N 1
ATOM 664 C CA . VAL A 1 87 ? 2.086 8.163 -3.608 1.00 95.31 87 VAL A CA 1
ATOM 665 C C . VAL A 1 87 ? 1.655 7.252 -2.468 1.00 95.31 87 VAL A C 1
ATOM 667 O O . VAL A 1 87 ? 2.063 6.093 -2.388 1.00 95.31 87 VAL A O 1
ATOM 670 N N . THR A 1 88 ? 0.834 7.784 -1.569 1.00 95.44 88 THR A N 1
ATOM 671 C CA . THR A 1 88 ? 0.096 6.986 -0.589 1.00 95.44 88 THR A CA 1
ATOM 672 C C . THR A 1 88 ? -1.326 6.823 -1.089 1.00 95.44 88 THR A C 1
ATOM 674 O O . THR A 1 88 ? -1.993 7.816 -1.380 1.00 95.44 88 THR A O 1
ATOM 677 N N . VAL A 1 89 ? -1.792 5.583 -1.166 1.00 96.44 89 VAL A N 1
ATOM 678 C CA . VAL A 1 89 ? -3.144 5.254 -1.610 1.00 96.44 89 VAL A CA 1
ATOM 679 C C . VAL A 1 89 ? -3.898 4.615 -0.458 1.00 96.44 89 VAL A C 1
ATOM 681 O O . VAL A 1 89 ? -3.400 3.685 0.179 1.00 96.44 89 VAL A O 1
ATOM 684 N N . ARG A 1 90 ? -5.112 5.103 -0.208 1.00 97.62 90 ARG A N 1
ATOM 685 C CA . ARG A 1 90 ? -6.100 4.450 0.652 1.00 97.62 90 ARG A CA 1
ATOM 686 C C . ARG A 1 90 ? -7.226 3.926 -0.217 1.00 97.62 90 ARG A C 1
ATOM 688 O O . ARG A 1 90 ? -7.717 4.638 -1.092 1.00 97.62 90 ARG A O 1
ATOM 695 N N . ALA A 1 91 ? -7.646 2.696 0.028 1.00 97.25 91 ALA A N 1
ATOM 696 C CA . ALA A 1 91 ? -8.653 2.029 -0.780 1.00 97.25 91 ALA A CA 1
ATOM 697 C C . ALA A 1 91 ? -9.605 1.187 0.074 1.00 97.25 91 ALA A C 1
ATOM 699 O O . ALA A 1 91 ? -9.285 0.789 1.196 1.00 97.25 91 ALA A O 1
ATOM 700 N N . MET A 1 92 ? -10.777 0.906 -0.487 1.00 97.50 92 MET A N 1
ATOM 701 C CA . MET A 1 92 ? -11.708 -0.107 0.001 1.00 97.50 92 MET A CA 1
ATOM 702 C C . MET A 1 92 ? -11.667 -1.298 -0.950 1.00 97.50 92 MET A C 1
ATOM 704 O O . MET A 1 92 ? -11.967 -1.143 -2.134 1.00 97.50 92 MET A O 1
ATOM 708 N N . THR A 1 93 ? -11.308 -2.480 -0.457 1.00 97.31 93 THR A N 1
ATOM 709 C CA . THR A 1 93 ? -11.351 -3.704 -1.268 1.00 97.31 93 THR A CA 1
ATOM 710 C C . THR A 1 93 ? -12.785 -4.212 -1.427 1.00 97.31 93 THR A C 1
ATOM 712 O O . THR A 1 93 ? -13.658 -3.932 -0.604 1.00 97.31 93 THR A O 1
ATOM 715 N N . ALA A 1 94 ? -13.032 -5.039 -2.443 1.00 94.19 94 ALA A N 1
ATOM 716 C CA . ALA A 1 94 ? -14.310 -5.732 -2.627 1.00 94.19 94 ALA A CA 1
ATOM 717 C C . ALA A 1 94 ? -14.663 -6.682 -1.466 1.00 94.19 94 ALA A C 1
ATOM 719 O O . ALA A 1 94 ? -15.820 -7.042 -1.293 1.00 94.19 94 ALA A O 1
ATOM 720 N N . THR A 1 95 ? -13.684 -7.054 -0.634 1.00 92.81 95 THR A N 1
ATOM 721 C CA . THR A 1 95 ? -13.894 -7.810 0.612 1.00 92.81 95 THR A CA 1
ATOM 722 C C . THR A 1 95 ? -14.141 -6.900 1.822 1.00 92.81 95 THR A C 1
ATOM 724 O O . THR A 1 95 ? -13.921 -7.324 2.954 1.00 92.81 95 THR A O 1
ATOM 727 N N . HIS A 1 96 ? -14.511 -5.636 1.597 1.00 92.69 96 HIS A N 1
ATOM 728 C CA . HIS A 1 96 ? -14.803 -4.624 2.618 1.00 92.69 96 HIS A CA 1
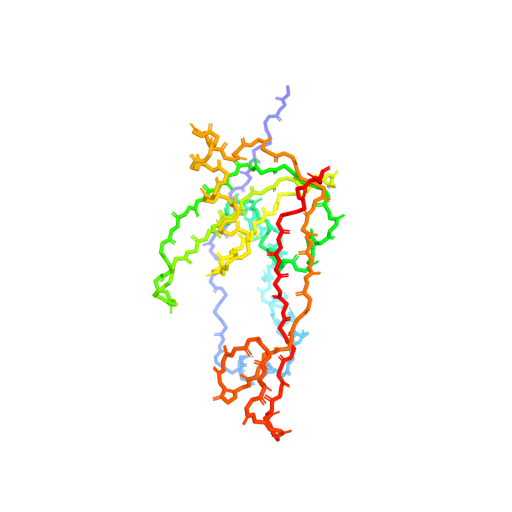ATOM 729 C C . HIS A 1 96 ? -13.642 -4.298 3.572 1.00 92.69 96 HIS A C 1
ATOM 731 O O . HIS A 1 96 ? -13.865 -3.886 4.711 1.00 92.69 96 HIS A O 1
ATOM 737 N N . LYS A 1 97 ? -12.390 -4.466 3.127 1.00 92.88 97 LYS A N 1
ATOM 738 C CA . LYS A 1 97 ? -11.217 -4.081 3.923 1.00 92.88 97 LYS A CA 1
ATOM 739 C C . LYS A 1 97 ? -10.752 -2.683 3.531 1.00 92.88 97 LYS A C 1
ATOM 741 O O . LYS A 1 97 ? -10.525 -2.408 2.352 1.00 92.88 97 LYS A O 1
ATOM 746 N N . ARG A 1 98 ? -10.560 -1.821 4.532 1.00 94.19 98 ARG A N 1
ATOM 747 C CA . ARG A 1 98 ? -9.871 -0.532 4.391 1.00 94.19 98 ARG A CA 1
ATOM 748 C C . ARG A 1 98 ? -8.373 -0.790 4.373 1.00 94.19 98 ARG A C 1
ATOM 750 O O . ARG A 1 98 ? -7.822 -1.266 5.361 1.00 94.19 98 ARG A O 1
ATOM 757 N N . VAL A 1 99 ? -7.725 -0.500 3.254 1.00 94.81 99 VAL A N 1
ATOM 758 C CA . VAL A 1 99 ? -6.303 -0.791 3.048 1.00 94.81 99 VAL A CA 1
ATOM 759 C C . VAL A 1 99 ? -5.537 0.464 2.666 1.00 94.81 99 VAL A C 1
ATOM 761 O O . VAL A 1 99 ? -6.075 1.373 2.031 1.00 94.81 99 VAL A O 1
ATOM 764 N N . LYS A 1 100 ? -4.263 0.502 3.041 1.00 95.50 100 LYS A N 1
ATOM 765 C CA . LYS A 1 100 ? -3.320 1.566 2.717 1.00 95.50 100 LYS A CA 1
ATOM 766 C C . LYS A 1 100 ? -2.043 0.956 2.168 1.00 95.50 100 LYS A C 1
ATOM 768 O O . LYS A 1 100 ? -1.518 0.003 2.734 1.00 95.50 100 LYS A O 1
ATOM 773 N N . PHE A 1 101 ? -1.527 1.520 1.087 1.00 94.62 101 PHE A N 1
ATOM 774 C CA . PHE A 1 101 ? -0.250 1.113 0.512 1.00 94.62 101 PHE A CA 1
ATOM 775 C C . PHE A 1 101 ? 0.485 2.318 -0.077 1.00 94.62 101 PHE A C 1
ATOM 777 O O . PHE A 1 101 ? -0.108 3.371 -0.326 1.00 94.62 101 PHE A O 1
ATOM 784 N N . VAL A 1 102 ? 1.796 2.168 -0.266 1.00 93.94 102 VAL A N 1
ATOM 785 C CA . VAL A 1 102 ? 2.678 3.228 -0.770 1.00 93.94 102 VAL A CA 1
ATOM 786 C C . VAL A 1 102 ? 3.410 2.749 -2.020 1.00 93.94 102 VAL A C 1
ATOM 788 O O . VAL A 1 102 ? 3.829 1.590 -2.133 1.00 93.94 102 VAL A O 1
ATOM 791 N N . ASP A 1 103 ? 3.577 3.653 -2.977 1.00 93.31 103 ASP A N 1
ATOM 792 C CA . ASP A 1 103 ? 4.404 3.435 -4.155 1.00 93.31 103 ASP A CA 1
ATOM 793 C C . ASP A 1 103 ? 5.414 4.574 -4.321 1.00 93.31 103 ASP A C 1
ATOM 795 O O . ASP A 1 103 ? 5.041 5.729 -4.514 1.00 93.31 103 ASP A O 1
ATOM 799 N N . PHE A 1 104 ? 6.698 4.225 -4.222 1.00 85.38 104 PHE A N 1
ATOM 800 C CA . PHE A 1 104 ? 7.843 5.113 -4.468 1.00 85.38 104 PHE A CA 1
ATOM 801 C C . PHE A 1 104 ? 8.284 5.099 -5.945 1.00 85.38 104 PHE A C 1
ATOM 803 O O . PHE A 1 104 ? 9.166 5.852 -6.344 1.00 85.38 104 PHE A O 1
ATOM 810 N N . GLY A 1 105 ? 7.730 4.183 -6.748 1.00 75.69 105 GLY A N 1
ATOM 811 C CA . GLY A 1 105 ? 8.246 3.822 -8.066 1.00 75.69 105 GLY A CA 1
ATOM 812 C C . GLY A 1 105 ? 7.514 4.454 -9.249 1.00 75.69 105 GLY A C 1
ATOM 813 O O . GLY A 1 105 ? 6.762 5.419 -9.123 1.00 75.69 105 GLY A O 1
ATOM 814 N N . THR A 1 106 ? 7.771 3.885 -10.429 1.00 67.44 106 THR A N 1
ATOM 815 C CA . THR A 1 106 ? 7.237 4.306 -11.738 1.00 67.44 106 THR A CA 1
ATOM 816 C C . THR A 1 106 ? 5.954 3.575 -12.152 1.00 67.44 106 THR A C 1
ATOM 818 O O . THR A 1 106 ? 5.444 3.778 -13.250 1.00 67.44 106 THR A O 1
ATOM 821 N N . GLY A 1 107 ? 5.438 2.676 -11.314 1.00 87.25 107 GLY A N 1
ATOM 822 C CA . GLY A 1 107 ? 4.262 1.875 -11.638 1.00 87.25 107 GLY A CA 1
ATOM 823 C C . GLY A 1 107 ? 2.972 2.631 -11.345 1.00 87.25 107 GLY A C 1
ATOM 824 O O . GLY A 1 107 ? 2.416 3.316 -12.204 1.00 87.25 107 GLY A O 1
ATOM 825 N N . ILE A 1 108 ? 2.508 2.518 -10.103 1.00 94.44 108 ILE A N 1
ATOM 826 C CA . ILE A 1 108 ? 1.223 3.068 -9.667 1.00 94.44 108 ILE A CA 1
ATOM 827 C C . ILE A 1 108 ? 1.278 4.594 -9.633 1.00 94.44 108 ILE A C 1
ATOM 829 O O . ILE A 1 108 ? 0.373 5.240 -10.160 1.00 94.44 108 ILE A O 1
ATOM 833 N N . ARG A 1 109 ? 2.347 5.179 -9.072 1.00 94.56 109 ARG A N 1
ATOM 834 C CA . ARG A 1 109 ? 2.502 6.642 -8.998 1.00 94.56 109 ARG A CA 1
ATOM 835 C C . ARG A 1 109 ? 2.384 7.289 -10.374 1.00 94.56 109 ARG A C 1
ATOM 837 O O . ARG A 1 109 ? 1.575 8.192 -10.556 1.00 94.56 109 ARG A O 1
ATOM 844 N N . SER A 1 110 ? 3.145 6.796 -11.350 1.00 92.38 110 SER A N 1
ATOM 845 C CA . SER A 1 110 ? 3.152 7.353 -12.705 1.00 92.38 110 SER A CA 1
ATOM 846 C C . SER A 1 110 ? 1.818 7.163 -13.419 1.00 92.38 110 SER A C 1
ATOM 848 O O . SER A 1 110 ? 1.392 8.053 -14.146 1.00 92.38 110 SER A O 1
ATOM 850 N N . GLN A 1 111 ? 1.130 6.035 -13.214 1.00 94.44 111 GLN A N 1
ATOM 851 C CA . GLN A 1 111 ? -0.206 5.829 -13.781 1.00 94.44 111 GLN A CA 1
ATOM 852 C C . GLN A 1 111 ? -1.229 6.820 -13.223 1.00 94.44 111 GLN A C 1
ATOM 854 O O . GLN A 1 111 ? -2.030 7.347 -13.993 1.00 94.44 111 GLN A O 1
ATOM 859 N N . LEU A 1 112 ? -1.187 7.093 -11.918 1.00 94.88 112 LEU A N 1
ATOM 860 C CA . LEU A 1 112 ? -2.072 8.065 -11.277 1.00 94.88 112 LEU A CA 1
ATOM 861 C C . LEU A 1 112 ? -1.764 9.493 -11.744 1.00 94.88 112 LEU A C 1
ATOM 863 O O . LEU A 1 112 ? -2.682 10.183 -12.175 1.00 94.88 112 LEU A O 1
ATOM 867 N N . GLU A 1 113 ? -0.487 9.887 -11.796 1.00 93.62 113 GLU A N 1
ATOM 868 C CA . GLU A 1 113 ? -0.071 11.198 -12.326 1.00 93.62 113 GLU A CA 1
ATOM 869 C C . GLU A 1 113 ? -0.503 11.381 -13.791 1.00 93.62 113 GLU A C 1
ATOM 871 O O . GLU A 1 113 ? -1.054 12.416 -14.165 1.00 93.62 113 GLU A O 1
ATOM 876 N N . MET A 1 114 ? -0.308 10.359 -14.635 1.00 93.12 114 MET A N 1
ATOM 877 C CA . MET A 1 114 ? -0.761 10.393 -16.029 1.00 93.12 114 MET A CA 1
ATOM 878 C C . MET A 1 114 ? -2.282 10.477 -16.142 1.00 93.12 114 MET A C 1
ATOM 880 O O . MET A 1 114 ? -2.787 11.171 -17.026 1.00 93.12 114 MET A O 1
ATOM 884 N N . PHE A 1 115 ? -3.018 9.757 -15.292 1.00 94.31 115 PHE A N 1
ATOM 885 C CA . PHE A 1 115 ? -4.473 9.825 -15.266 1.00 94.31 115 PHE A CA 1
ATOM 886 C C . PHE A 1 115 ? -4.943 11.234 -14.909 1.00 94.31 115 PHE A C 1
ATOM 888 O O . PHE A 1 115 ? -5.745 11.797 -15.648 1.00 94.31 115 PHE A O 1
ATOM 895 N N . GLU A 1 116 ? -4.423 11.822 -13.833 1.00 95.00 116 GLU A N 1
ATOM 896 C CA . GLU A 1 116 ? -4.798 13.165 -13.384 1.00 95.00 116 GLU A CA 1
ATOM 897 C C . GLU A 1 116 ? -4.498 14.218 -14.451 1.00 95.00 116 GLU A C 1
ATOM 899 O O . GLU A 1 116 ? -5.366 15.029 -14.776 1.00 95.00 116 GLU A O 1
ATOM 904 N N . ALA A 1 117 ? -3.312 14.152 -15.063 1.00 95.50 117 ALA A N 1
ATOM 905 C CA . ALA A 1 117 ? -2.916 15.062 -16.131 1.00 95.50 117 ALA A CA 1
ATOM 906 C C . ALA A 1 117 ? -3.820 14.953 -17.372 1.00 95.50 117 ALA A C 1
ATOM 908 O O . ALA A 1 117 ? -4.132 15.963 -17.998 1.00 95.50 117 ALA A O 1
ATOM 909 N N . ARG A 1 118 ? -4.253 13.739 -17.739 1.00 94.62 118 ARG A N 1
ATOM 910 C CA . ARG A 1 118 ? -5.099 13.505 -18.925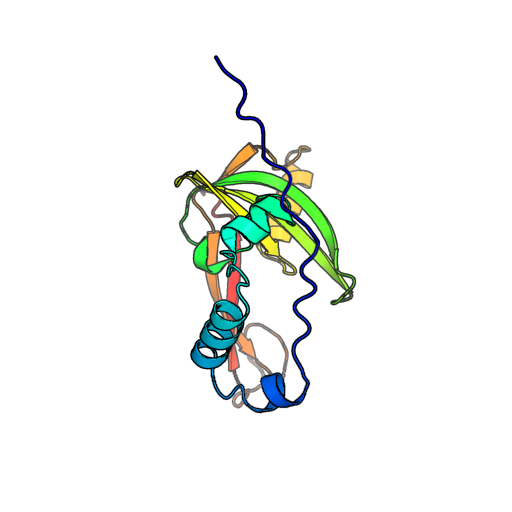 1.00 94.62 118 ARG A CA 1
ATOM 911 C C . ARG A 1 118 ? -6.578 13.774 -18.670 1.00 94.62 118 ARG A C 1
ATOM 913 O O . ARG A 1 118 ? -7.261 14.288 -19.548 1.00 94.62 118 ARG A O 1
ATOM 920 N N . ALA A 1 119 ? -7.082 13.380 -17.506 1.00 94.06 119 ALA A N 1
ATOM 921 C CA . ALA A 1 119 ? -8.498 13.464 -17.166 1.00 94.06 119 ALA A CA 1
ATOM 922 C C . ALA A 1 119 ? -8.878 14.801 -16.513 1.00 94.06 119 ALA A C 1
ATOM 924 O O . ALA A 1 119 ? -10.065 15.107 -16.429 1.00 94.06 119 ALA A O 1
ATOM 925 N N . GLY A 1 120 ? -7.903 15.572 -16.017 1.00 94.94 120 GLY A N 1
ATOM 926 C CA . GLY A 1 120 ? -8.139 16.841 -15.325 1.00 94.94 120 GLY A CA 1
ATOM 927 C C . GLY A 1 120 ? -8.904 16.689 -14.006 1.00 94.94 120 GLY A C 1
ATOM 928 O O . GLY A 1 120 ? -9.557 17.632 -13.565 1.00 94.94 120 GLY A O 1
ATOM 929 N N . ARG A 1 121 ? -8.881 15.498 -13.393 1.00 93.12 121 ARG A N 1
ATOM 930 C CA . ARG A 1 121 ? -9.595 15.191 -12.145 1.00 93.12 121 ARG A CA 1
ATOM 931 C C . ARG A 1 121 ? -8.850 14.172 -11.290 1.00 93.12 121 ARG A C 1
ATOM 933 O O . ARG A 1 121 ? -8.082 13.369 -11.813 1.00 93.12 121 ARG A O 1
ATOM 940 N N . SER A 1 122 ? -9.159 14.175 -9.995 1.00 93.88 122 SER A N 1
ATOM 941 C CA . SER A 1 122 ? -8.621 13.219 -9.023 1.00 93.88 122 SER A CA 1
ATOM 942 C C . SER A 1 122 ? -9.024 11.767 -9.350 1.00 93.88 122 SER A C 1
ATOM 944 O O . SER A 1 122 ? -10.147 11.539 -9.814 1.00 93.88 122 SER A O 1
ATOM 946 N N . PRO A 1 123 ? -8.154 10.772 -9.081 1.00 94.56 123 PRO A N 1
ATOM 947 C CA . PRO A 1 123 ? -8.453 9.346 -9.210 1.00 94.56 123 PRO A CA 1
ATOM 948 C C . PRO A 1 123 ? -9.319 8.805 -8.060 1.00 94.56 123 PRO A C 1
ATOM 950 O O . PRO A 1 123 ? -9.636 7.616 -8.044 1.00 94.56 123 PRO A O 1
ATOM 953 N N . ILE A 1 124 ? -9.707 9.639 -7.088 1.00 95.56 124 ILE A N 1
ATOM 954 C CA . ILE A 1 124 ? -10.642 9.252 -6.025 1.00 95.56 124 ILE A CA 1
ATOM 955 C C . ILE A 1 124 ? -11.964 8.773 -6.642 1.00 95.56 124 ILE A C 1
ATOM 957 O O . ILE A 1 124 ? -12.504 9.374 -7.571 1.00 95.56 124 ILE A O 1
ATOM 961 N N . GLY A 1 125 ? -12.480 7.659 -6.126 1.00 94.38 125 GLY A N 1
ATOM 962 C CA . GLY A 1 125 ? -13.661 6.972 -6.646 1.00 94.38 125 GLY A CA 1
ATOM 963 C C . GLY A 1 125 ? -13.374 6.033 -7.820 1.00 94.38 125 GLY A C 1
ATOM 964 O O . GLY A 1 125 ? -14.283 5.335 -8.267 1.00 94.38 125 GLY A O 1
ATOM 965 N N . MET A 1 126 ? -12.133 5.964 -8.318 1.00 95.00 126 MET A N 1
ATOM 966 C CA . MET A 1 126 ? -11.754 4.998 -9.348 1.00 95.00 126 MET A CA 1
ATOM 967 C C . MET A 1 126 ? -11.868 3.573 -8.805 1.00 95.00 126 MET A C 1
ATOM 969 O O . MET A 1 126 ? -11.290 3.244 -7.768 1.00 95.00 126 MET A O 1
ATOM 973 N N . VAL A 1 127 ? -12.593 2.723 -9.531 1.00 96.38 127 VAL A N 1
ATOM 974 C CA . VAL A 1 127 ? -12.671 1.284 -9.272 1.00 96.38 127 VAL A CA 1
ATOM 975 C C . VAL A 1 127 ? -11.685 0.580 -10.189 1.00 96.38 127 VAL A C 1
ATOM 977 O O . VAL A 1 127 ? -11.721 0.769 -11.404 1.00 96.38 127 VAL A O 1
ATOM 980 N N . ILE A 1 128 ? -10.818 -0.239 -9.606 1.00 95.56 128 ILE A N 1
ATOM 981 C CA . ILE A 1 128 ? -9.846 -1.052 -10.333 1.00 95.56 128 ILE A CA 1
ATOM 982 C C . ILE A 1 128 ? -10.069 -2.537 -10.007 1.00 95.56 128 ILE A C 1
ATOM 984 O O . ILE A 1 128 ? -10.427 -2.864 -8.873 1.00 95.56 128 ILE A O 1
ATOM 988 N N . PRO A 1 129 ? -9.822 -3.469 -10.944 1.00 95.69 129 PRO A N 1
ATOM 989 C CA . PRO A 1 129 ? -9.893 -4.911 -10.692 1.00 95.69 129 PRO A CA 1
ATOM 990 C C . PRO A 1 129 ? -8.782 -5.432 -9.764 1.00 95.69 129 PRO A C 1
ATOM 992 O O . PRO A 1 129 ? -8.801 -6.597 -9.381 1.00 95.69 129 PRO A O 1
ATOM 995 N N . GLY A 1 130 ? -7.807 -4.588 -9.428 1.00 93.94 130 GLY A N 1
ATOM 996 C CA . GLY A 1 130 ? -6.713 -4.878 -8.510 1.00 93.94 130 GLY A CA 1
ATOM 997 C C . GLY A 1 130 ? -5.374 -4.389 -9.035 1.00 93.94 130 GLY A C 1
ATOM 998 O O . GLY A 1 130 ? -5.311 -3.661 -10.032 1.00 93.94 130 GLY A O 1
ATOM 999 N N . LEU A 1 131 ? -4.302 -4.792 -8.356 1.00 95.19 131 LEU A N 1
ATOM 1000 C CA . LEU A 1 131 ? -2.951 -4.577 -8.860 1.00 95.19 131 LEU A CA 1
ATOM 1001 C C . LEU A 1 131 ? -2.550 -5.695 -9.825 1.00 95.19 131 LEU A C 1
ATOM 1003 O O . LEU A 1 131 ? -2.965 -6.847 -9.685 1.00 95.19 131 LEU A O 1
ATOM 1007 N N . GLU A 1 132 ? -1.717 -5.342 -10.790 1.00 94.38 132 GLU A N 1
ATOM 1008 C CA . GLU A 1 132 ? -0.949 -6.262 -11.616 1.00 94.38 132 GLU A CA 1
ATOM 1009 C C . GLU A 1 132 ? 0.499 -6.249 -11.130 1.00 94.38 132 GLU A C 1
ATOM 1011 O O . GLU A 1 132 ? 1.058 -5.177 -10.895 1.00 94.38 132 GLU A O 1
ATOM 1016 N N . ALA A 1 133 ? 1.096 -7.428 -10.971 1.00 92.81 133 ALA A N 1
ATOM 1017 C CA . ALA A 1 133 ? 2.505 -7.581 -10.639 1.00 92.81 133 ALA A CA 1
ATOM 1018 C C . ALA A 1 133 ? 3.265 -8.077 -11.871 1.00 92.81 133 ALA A C 1
ATOM 1020 O O . ALA A 1 133 ? 2.887 -9.076 -12.482 1.00 92.81 133 ALA A O 1
ATOM 1021 N N . SER A 1 134 ? 4.351 -7.396 -12.218 1.00 89.25 134 SER A N 1
ATOM 1022 C CA . SER A 1 134 ? 5.264 -7.804 -13.282 1.00 89.25 134 SER A CA 1
ATOM 1023 C C . SER A 1 134 ? 6.651 -8.003 -12.691 1.00 89.25 134 SER A C 1
ATOM 1025 O O . SER A 1 134 ? 7.226 -7.077 -12.112 1.00 89.25 134 SER A O 1
ATOM 1027 N N . GLN A 1 135 ? 7.180 -9.215 -12.833 1.00 87.19 135 GLN A N 1
ATOM 1028 C CA . GLN A 1 135 ? 8.546 -9.535 -12.437 1.00 87.19 135 GLN A CA 1
ATOM 1029 C C . GLN A 1 135 ? 9.511 -9.157 -13.558 1.00 87.19 135 GLN A C 1
ATOM 1031 O O . GLN A 1 135 ? 9.205 -9.344 -14.736 1.00 87.19 135 GLN A O 1
ATOM 1036 N N . TYR A 1 136 ? 10.665 -8.618 -13.187 1.00 80.12 136 TYR A N 1
ATOM 1037 C CA . TYR A 1 136 ? 11.739 -8.292 -14.111 1.00 80.12 136 TYR A CA 1
ATOM 1038 C C . TYR A 1 136 ? 13.090 -8.447 -13.423 1.00 80.12 136 TYR A C 1
ATOM 1040 O O . TYR A 1 136 ? 13.223 -8.311 -12.206 1.00 80.12 136 TYR A O 1
ATOM 1048 N N . ASP A 1 137 ? 14.092 -8.736 -14.233 1.00 80.88 137 ASP A N 1
ATOM 1049 C CA . ASP A 1 137 ? 15.454 -8.956 -13.789 1.00 80.88 137 ASP A CA 1
ATOM 1050 C C . ASP A 1 137 ? 16.210 -7.624 -13.789 1.00 80.88 137 ASP A C 1
ATOM 1052 O O . ASP A 1 137 ? 16.310 -6.939 -14.813 1.00 80.88 137 ASP A O 1
ATOM 1056 N N . VAL A 1 138 ? 16.718 -7.237 -12.620 1.00 78.12 138 VAL A N 1
ATOM 1057 C CA . VAL A 1 138 ? 17.575 -6.064 -12.440 1.00 78.12 138 VAL A CA 1
ATOM 1058 C C . VAL A 1 138 ? 19.006 -6.543 -12.346 1.00 78.12 138 VAL A C 1
ATOM 1060 O O . VAL A 1 138 ? 19.339 -7.373 -11.504 1.00 78.12 138 VAL A O 1
ATOM 1063 N N . CYS A 1 139 ? 19.867 -6.002 -13.195 1.00 76.00 139 CYS A N 1
ATOM 1064 C CA . CYS A 1 139 ? 21.292 -6.231 -13.052 1.00 76.00 139 CYS A CA 1
ATOM 1065 C C . CYS A 1 139 ? 21.831 -5.376 -11.907 1.00 76.00 139 CYS A C 1
ATOM 1067 O O . CYS A 1 139 ? 21.665 -4.156 -11.895 1.00 76.00 139 CYS A O 1
ATOM 1069 N N . ASN A 1 140 ? 22.474 -6.026 -10.943 1.00 74.25 140 ASN A N 1
ATOM 1070 C CA . ASN A 1 140 ? 22.988 -5.386 -9.737 1.00 74.25 140 ASN A CA 1
ATOM 1071 C C . ASN A 1 140 ? 24.156 -4.445 -10.044 1.00 74.25 140 ASN A C 1
ATOM 1073 O O . ASN A 1 140 ? 24.300 -3.421 -9.386 1.00 74.25 140 ASN A O 1
ATOM 1077 N N . ASP A 1 141 ? 24.934 -4.757 -11.080 1.00 71.38 141 ASP A N 1
ATOM 1078 C CA . ASP A 1 141 ? 26.134 -3.996 -11.445 1.00 71.38 141 ASP A CA 1
ATOM 1079 C C . ASP A 1 141 ? 25.811 -2.695 -12.198 1.00 71.38 141 ASP A C 1
ATOM 1081 O O . ASP A 1 141 ? 26.589 -1.746 -12.195 1.00 71.38 141 ASP A O 1
ATOM 1085 N N . CYS A 1 142 ? 24.639 -2.631 -12.827 1.00 66.06 142 CYS A N 1
ATOM 1086 C CA . CYS A 1 142 ? 24.226 -1.534 -13.699 1.00 66.06 142 CYS A CA 1
ATOM 1087 C C . CYS A 1 142 ? 22.918 -0.858 -13.256 1.00 66.06 142 CYS A C 1
ATOM 1089 O O . CYS A 1 142 ? 22.542 0.180 -13.805 1.00 66.06 142 CYS A O 1
ATOM 1091 N N . GLY A 1 143 ? 22.201 -1.437 -12.287 1.00 61.66 143 GLY A N 1
ATOM 1092 C CA . GLY A 1 143 ? 20.949 -0.919 -11.730 1.00 61.66 143 GLY A CA 1
ATOM 1093 C C . GLY A 1 143 ? 19.783 -0.845 -12.723 1.00 61.66 143 GLY A C 1
ATOM 1094 O O . GLY A 1 143 ? 18.809 -0.136 -12.467 1.00 61.66 143 GLY A O 1
ATOM 1095 N N . ARG A 1 144 ? 19.870 -1.522 -13.877 1.00 64.69 144 ARG A N 1
ATOM 1096 C CA . ARG A 1 144 ? 18.891 -1.437 -14.976 1.00 64.69 144 ARG A CA 1
ATOM 1097 C C . ARG A 1 144 ? 18.241 -2.785 -15.273 1.00 64.69 144 ARG A C 1
ATOM 1099 O O . ARG A 1 144 ? 18.826 -3.841 -15.034 1.00 64.69 144 ARG A O 1
ATOM 1106 N N . ALA A 1 145 ? 17.024 -2.719 -15.816 1.00 56.69 145 ALA A N 1
ATOM 1107 C CA . ALA A 1 145 ? 16.347 -3.873 -16.390 1.00 56.69 145 ALA A CA 1
ATOM 1108 C C . ALA A 1 145 ? 17.057 -4.257 -17.696 1.00 56.69 145 ALA A C 1
ATOM 1110 O O . ALA A 1 145 ? 17.109 -3.441 -18.616 1.00 56.69 145 ALA A O 1
ATOM 1111 N N . ASN A 1 146 ? 17.581 -5.482 -17.754 1.00 59.09 146 ASN A N 1
ATOM 1112 C CA . ASN A 1 146 ? 18.417 -6.043 -18.824 1.00 59.09 146 ASN A CA 1
ATOM 1113 C C . ASN A 1 146 ? 19.829 -5.448 -18.921 1.00 59.09 146 ASN A C 1
ATOM 1115 O O . ASN A 1 146 ? 20.030 -4.297 -19.303 1.00 59.09 146 ASN A O 1
ATOM 1119 N N . CYS A 1 147 ? 20.821 -6.295 -18.653 1.00 58.06 147 CYS A N 1
ATOM 1120 C CA . CYS A 1 147 ? 22.222 -5.989 -18.887 1.00 58.06 147 CYS A CA 1
ATOM 1121 C C . CYS A 1 147 ? 22.692 -6.708 -20.145 1.00 58.06 147 CYS A C 1
ATOM 1123 O O . CYS A 1 147 ? 22.968 -7.903 -20.107 1.00 58.06 147 CYS A O 1
ATOM 1125 N N . GLN A 1 148 ? 22.725 -6.006 -21.275 1.00 58.66 148 GLN A N 1
ATOM 1126 C CA . GLN A 1 148 ? 23.272 -6.579 -22.508 1.00 58.66 148 GLN A CA 1
ATOM 1127 C C . GLN A 1 148 ? 24.810 -6.555 -22.524 1.00 58.66 148 GLN A C 1
ATOM 1129 O O . GLN A 1 148 ? 25.412 -7.329 -23.261 1.00 58.66 148 GLN A O 1
ATOM 1134 N N . ASP A 1 149 ? 25.436 -5.746 -21.660 1.00 58.47 149 ASP A N 1
ATOM 1135 C CA . ASP A 1 149 ? 26.876 -5.454 -21.712 1.00 58.47 149 ASP A CA 1
ATOM 1136 C C . ASP A 1 149 ? 27.723 -6.191 -20.653 1.00 58.47 149 ASP A C 1
ATOM 1138 O O . ASP A 1 149 ? 28.948 -6.087 -20.665 1.00 58.47 149 ASP A O 1
ATOM 1142 N N . HIS A 1 150 ? 27.108 -6.963 -19.750 1.00 58.28 150 HIS A N 1
ATOM 1143 C CA . HIS A 1 150 ? 27.820 -7.709 -18.706 1.00 58.28 150 HIS A CA 1
ATOM 1144 C C . HIS A 1 150 ? 27.321 -9.158 -18.638 1.00 58.28 150 HIS A C 1
ATOM 1146 O O . HIS A 1 150 ? 26.336 -9.455 -17.964 1.00 58.28 150 HIS A O 1
ATOM 1152 N N . ALA A 1 151 ? 28.014 -10.061 -19.338 1.00 57.56 151 ALA A N 1
ATOM 1153 C CA . ALA A 1 151 ? 27.660 -11.483 -19.415 1.00 57.56 151 ALA A CA 1
ATOM 1154 C C . ALA A 1 151 ? 27.660 -12.201 -18.048 1.00 57.56 151 ALA A C 1
ATOM 1156 O O . ALA A 1 151 ? 26.916 -13.162 -17.874 1.00 57.56 151 ALA A O 1
ATOM 1157 N N . ASP A 1 152 ? 28.429 -11.689 -17.080 1.00 62.84 152 ASP A N 1
ATOM 1158 C CA . ASP A 1 152 ? 28.569 -12.249 -15.728 1.00 62.84 152 ASP A CA 1
ATOM 1159 C C . ASP A 1 152 ? 27.853 -11.415 -14.647 1.00 62.84 152 ASP A C 1
ATOM 1161 O O . ASP A 1 152 ? 28.111 -11.589 -13.454 1.00 62.84 152 ASP A O 1
ATOM 1165 N N . ALA A 1 153 ? 26.984 -10.472 -15.034 1.00 64.38 153 ALA A N 1
ATOM 1166 C CA . ALA A 1 153 ? 26.338 -9.596 -14.062 1.00 64.38 153 ALA A CA 1
ATOM 1167 C C . ALA A 1 153 ? 25.424 -10.369 -13.109 1.00 64.38 153 ALA A C 1
ATOM 1169 O O . ALA A 1 153 ? 24.617 -11.209 -13.518 1.00 64.38 153 ALA A O 1
ATOM 1170 N N . THR A 1 154 ? 25.495 -10.025 -11.823 1.00 73.62 154 THR A N 1
ATOM 1171 C CA . THR A 1 154 ? 24.589 -10.614 -10.832 1.00 73.62 154 THR A CA 1
ATOM 1172 C C . THR A 1 154 ? 23.196 -10.021 -11.024 1.00 73.62 154 THR A C 1
ATOM 1174 O O . THR A 1 154 ? 23.027 -8.801 -11.036 1.00 73.62 154 THR A O 1
ATOM 1177 N N . VAL A 1 155 ? 22.186 -10.876 -11.165 1.00 75.00 155 VAL A N 1
ATOM 1178 C CA . VAL A 1 155 ? 20.799 -10.463 -11.406 1.00 75.00 155 VAL A CA 1
ATOM 1179 C C . VAL A 1 155 ? 19.965 -10.648 -10.142 1.00 75.00 155 VAL A C 1
ATOM 1181 O O . VAL A 1 155 ? 19.979 -11.717 -9.534 1.00 75.00 155 VAL A O 1
ATOM 1184 N N . THR A 1 156 ? 19.196 -9.625 -9.774 1.00 79.75 156 THR A N 1
ATOM 1185 C CA . THR A 1 156 ? 18.166 -9.707 -8.732 1.00 79.75 156 THR A CA 1
ATOM 1186 C C . THR A 1 156 ? 16.788 -9.587 -9.364 1.00 79.75 156 THR A C 1
ATOM 1188 O O . THR A 1 156 ? 16.528 -8.671 -10.145 1.00 79.75 156 THR A O 1
ATOM 1191 N N . ARG A 1 157 ? 15.868 -10.481 -8.989 1.00 79.44 157 ARG A N 1
ATOM 1192 C CA . ARG A 1 157 ? 14.459 -10.345 -9.369 1.00 79.44 157 ARG A CA 1
ATOM 1193 C C . ARG A 1 157 ? 13.817 -9.190 -8.615 1.00 79.44 157 ARG A C 1
ATOM 1195 O O . ARG A 1 157 ? 13.797 -9.185 -7.386 1.00 79.44 157 ARG A O 1
ATOM 1202 N N . ALA A 1 158 ? 13.238 -8.260 -9.358 1.00 82.31 158 ALA A N 1
ATOM 1203 C CA . ALA A 1 158 ? 12.415 -7.183 -8.837 1.00 82.31 158 ALA A CA 1
ATOM 1204 C C . ALA A 1 158 ? 10.967 -7.328 -9.324 1.00 82.31 158 ALA A C 1
ATOM 1206 O O . ALA A 1 158 ? 10.695 -7.893 -10.385 1.00 82.31 158 ALA A O 1
ATOM 1207 N N . THR A 1 159 ? 10.030 -6.778 -8.553 1.00 87.38 159 THR A N 1
ATOM 1208 C CA . THR A 1 159 ? 8.606 -6.754 -8.903 1.00 87.38 159 THR A CA 1
ATOM 1209 C C . THR A 1 159 ? 8.139 -5.311 -9.019 1.00 87.38 159 THR A C 1
ATOM 1211 O O . THR A 1 159 ? 8.279 -4.524 -8.084 1.00 87.38 159 THR A O 1
ATOM 1214 N N . THR A 1 160 ? 7.553 -4.961 -10.163 1.00 89.94 160 THR A N 1
ATOM 1215 C CA . THR A 1 160 ? 6.817 -3.704 -10.339 1.00 89.94 160 THR A CA 1
ATOM 1216 C C . THR A 1 160 ? 5.327 -3.984 -10.225 1.00 89.94 160 THR A C 1
ATOM 1218 O O . THR A 1 160 ? 4.835 -4.957 -10.793 1.00 89.94 160 THR A O 1
ATOM 1221 N N . TYR A 1 161 ? 4.602 -3.099 -9.543 1.00 93.44 161 TYR A N 1
ATOM 1222 C CA . TYR A 1 161 ? 3.145 -3.158 -9.456 1.00 93.44 161 TYR A CA 1
ATOM 1223 C C . TYR A 1 161 ? 2.526 -2.040 -10.273 1.00 93.44 161 TYR A C 1
ATOM 1225 O O . TYR A 1 161 ? 3.043 -0.923 -10.300 1.00 93.44 161 TYR A O 1
ATOM 1233 N N . ARG A 1 162 ? 1.403 -2.333 -10.914 1.00 94.06 162 ARG A N 1
ATOM 1234 C CA . ARG A 1 162 ? 0.618 -1.382 -11.698 1.00 94.06 162 ARG A CA 1
ATOM 1235 C C . ARG A 1 162 ? -0.851 -1.506 -11.337 1.00 94.06 162 ARG A C 1
ATOM 1237 O O . ARG A 1 162 ? -1.310 -2.569 -10.925 1.00 94.06 162 ARG A O 1
ATOM 1244 N N . LEU A 1 163 ? -1.599 -0.424 -11.497 1.00 93.00 163 LEU A N 1
ATOM 1245 C CA . LEU A 1 163 ? -3.054 -0.483 -11.507 1.00 93.00 163 LEU A CA 1
ATOM 1246 C C . LEU A 1 163 ? -3.478 -1.263 -12.751 1.00 93.00 163 LEU A C 1
ATOM 1248 O O . LEU A 1 163 ? -3.057 -0.925 -13.862 1.00 93.00 163 LEU A O 1
ATOM 1252 N N . LYS A 1 164 ? -4.315 -2.287 -12.572 1.00 91.06 164 LYS A N 1
ATOM 1253 C CA . LYS A 1 164 ? -4.916 -3.015 -13.687 1.00 91.06 164 LYS A CA 1
ATOM 1254 C C . LYS A 1 164 ? -6.012 -2.139 -14.288 1.00 91.06 164 LYS A C 1
ATOM 1256 O O . LYS A 1 164 ? -7.125 -2.087 -13.782 1.00 91.06 164 LYS A O 1
ATOM 1261 N N . ILE A 1 165 ? -5.689 -1.393 -15.330 1.00 81.06 165 ILE A N 1
ATOM 1262 C CA . ILE A 1 165 ? -6.654 -0.555 -16.044 1.00 81.06 165 ILE A CA 1
ATOM 1263 C C . ILE A 1 165 ? -6.988 -1.334 -17.316 1.00 81.06 165 ILE A C 1
ATOM 1265 O O . ILE A 1 165 ? -6.073 -1.672 -18.062 1.00 81.06 165 ILE A O 1
ATOM 1269 N N . GLY A 1 166 ? -8.254 -1.729 -17.489 1.00 65.50 166 GLY A N 1
ATOM 1270 C CA . GLY A 1 166 ? -8.679 -2.548 -18.630 1.00 65.50 166 GLY A CA 1
ATOM 1271 C C . GLY A 1 166 ? -8.237 -1.929 -19.958 1.00 65.50 166 GLY A C 1
ATOM 1272 O O . GLY A 1 166 ? -8.331 -0.711 -20.114 1.00 65.50 166 GLY A O 1
ATOM 1273 N N . ALA A 1 167 ? -7.715 -2.769 -20.855 1.00 46.50 167 ALA A N 1
ATOM 1274 C CA . ALA A 1 167 ? -7.478 -2.411 -22.251 1.00 46.50 167 ALA A CA 1
ATOM 1275 C C . ALA A 1 167 ? -8.806 -2.210 -22.992 1.00 46.50 167 ALA A C 1
ATOM 1277 O O . ALA A 1 167 ? -9.774 -2.932 -22.651 1.00 46.50 167 ALA A O 1
#

Secondary structure (DSSP, 8-state):
------PPP---------HHHHHT--SHHHHHHHHHHTT-----HHHHHHHTS-S-EE--GGGGBT--EEEEEEEEEEETTTTEEEEEEEEEETTS-EEEEEE-SSSHHHHHHHHHHHHSS--TT-EES-EEEEEEEEETTT-SB--SS-TT--EEEEEEEEE----